Protein AF-A0A7R5KVV5-F1 (afdb_monomer)

Radius of gyration: 21.39 Å; Cα contacts (8 Å, |Δi|>4): 150; chains: 1; bounding box: 78×34×32 Å

Structure (mmCIF, N/CA/C/O backbone):
data_AF-A0A7R5KVV5-F1
#
_entry.id   AF-A0A7R5KVV5-F1
#
loop_
_atom_site.group_PDB
_atom_site.id
_atom_site.type_symbol
_atom_site.label_atom_id
_atom_site.label_alt_id
_atom_site.label_comp_id
_atom_site.label_asym_id
_atom_site.label_entity_id
_atom_site.label_seq_id
_atom_site.pdbx_PDB_ins_code
_atom_site.Cartn_x
_atom_site.Cartn_y
_atom_site.Cartn_z
_atom_site.occupancy
_atom_site.B_iso_or_equiv
_atom_site.auth_seq_id
_atom_site.auth_comp_id
_atom_site.auth_asym_id
_atom_site.auth_atom_id
_atom_site.pdbx_PDB_model_num
ATOM 1 N N . MET A 1 1 ? 65.316 -13.415 -17.170 1.00 40.75 1 MET A N 1
ATOM 2 C CA . MET A 1 1 ? 63.985 -13.427 -17.824 1.00 40.75 1 MET A CA 1
ATOM 3 C C . MET A 1 1 ? 63.147 -14.459 -17.090 1.00 40.75 1 MET A C 1
ATOM 5 O O . MET A 1 1 ? 63.643 -15.558 -16.949 1.00 40.75 1 MET A O 1
ATOM 9 N N . LEU A 1 2 ? 61.969 -14.219 -16.520 1.00 41.16 2 LEU A N 1
ATOM 10 C CA . LEU A 1 2 ? 61.026 -13.099 -16.507 1.00 41.16 2 LEU A CA 1
ATOM 11 C C . LEU A 1 2 ? 60.175 -13.273 -15.221 1.00 41.16 2 LEU A C 1
ATOM 13 O O . LEU A 1 2 ? 59.862 -14.403 -14.856 1.00 41.16 2 LEU A O 1
ATOM 17 N N . LYS A 1 3 ? 59.828 -12.186 -14.520 1.00 46.44 3 LYS A N 1
ATOM 18 C CA . LYS A 1 3 ? 58.860 -12.199 -13.405 1.00 46.44 3 LYS A CA 1
ATOM 19 C C . LYS A 1 3 ? 57.456 -12.459 -13.957 1.00 46.44 3 LYS A C 1
ATOM 21 O O . LYS A 1 3 ? 57.092 -11.750 -14.887 1.00 4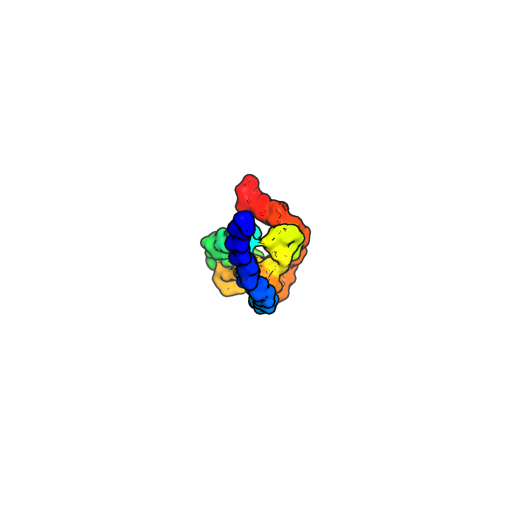6.44 3 LYS A O 1
ATOM 26 N N . VAL A 1 4 ? 56.648 -13.306 -13.314 1.00 41.09 4 VAL A N 1
ATOM 27 C CA . VAL A 1 4 ? 55.194 -13.077 -13.202 1.00 41.09 4 VAL A CA 1
ATOM 28 C C . VAL A 1 4 ? 54.718 -13.573 -11.837 1.00 41.09 4 VAL A C 1
ATOM 30 O O . VAL A 1 4 ? 54.628 -14.768 -11.578 1.00 41.09 4 VAL A O 1
ATOM 33 N N . THR A 1 5 ? 54.426 -12.614 -10.965 1.00 39.12 5 THR A N 1
ATOM 34 C CA . THR A 1 5 ? 53.568 -12.776 -9.792 1.00 39.12 5 THR A CA 1
ATOM 35 C C . THR A 1 5 ? 52.123 -12.693 -10.279 1.00 39.12 5 THR A C 1
ATOM 37 O O . THR A 1 5 ? 51.800 -11.784 -11.039 1.00 39.12 5 THR A O 1
ATOM 40 N N . GLY A 1 6 ? 51.251 -13.598 -9.839 1.00 33.84 6 GLY A N 1
ATOM 41 C CA . GLY A 1 6 ? 49.826 -13.544 -10.161 1.00 33.84 6 GLY A CA 1
ATOM 42 C C . GLY A 1 6 ? 48.999 -14.243 -9.094 1.00 33.84 6 GLY A C 1
ATOM 43 O O . GLY A 1 6 ? 48.804 -15.450 -9.153 1.00 33.84 6 GLY A O 1
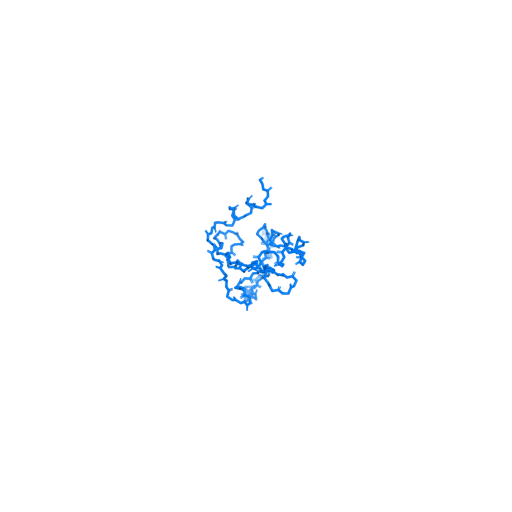ATOM 44 N N . ALA A 1 7 ? 48.541 -13.476 -8.106 1.00 46.72 7 ALA A N 1
ATOM 45 C CA . ALA A 1 7 ? 47.448 -13.866 -7.228 1.00 46.72 7 ALA A CA 1
ATOM 46 C C . ALA A 1 7 ? 46.116 -13.512 -7.909 1.00 46.72 7 ALA A C 1
ATOM 48 O O . ALA A 1 7 ? 45.938 -12.374 -8.335 1.00 46.72 7 ALA A O 1
ATOM 49 N N . ALA A 1 8 ? 45.186 -14.461 -7.969 1.00 41.16 8 ALA A N 1
ATOM 50 C CA . ALA A 1 8 ? 43.759 -14.228 -8.204 1.00 41.16 8 ALA A CA 1
ATOM 51 C C . ALA A 1 8 ? 43.009 -15.400 -7.548 1.00 41.16 8 ALA A C 1
ATOM 53 O O . ALA A 1 8 ? 43.034 -16.521 -8.040 1.00 41.16 8 ALA A O 1
ATOM 54 N N . GLN A 1 9 ? 42.717 -15.264 -6.254 1.00 35.78 9 GLN A N 1
ATOM 55 C CA . GLN A 1 9 ? 41.371 -15.008 -5.725 1.00 35.78 9 GLN A CA 1
ATOM 56 C C . GLN A 1 9 ? 40.384 -16.146 -6.002 1.00 35.78 9 GLN A C 1
ATOM 58 O O . GLN A 1 9 ? 39.699 -16.196 -7.018 1.00 35.78 9 GLN A O 1
ATOM 63 N N . ALA A 1 10 ? 40.296 -17.032 -5.011 1.00 44.72 10 ALA A N 1
ATOM 64 C CA . ALA A 1 10 ? 39.114 -17.831 -4.765 1.00 44.72 10 ALA A CA 1
ATOM 65 C C . ALA A 1 10 ? 37.969 -16.898 -4.345 1.00 44.72 10 ALA A C 1
ATOM 67 O O . ALA A 1 10 ? 38.067 -16.223 -3.321 1.00 44.72 10 ALA A O 1
ATOM 68 N N . LEU A 1 11 ? 36.879 -16.899 -5.104 1.00 37.31 11 LEU A N 1
ATOM 69 C CA . LEU A 1 11 ? 35.573 -16.457 -4.634 1.00 37.31 11 LEU A CA 1
ATOM 70 C C . LEU A 1 11 ? 34.641 -17.653 -4.776 1.00 37.31 11 LEU A C 1
ATOM 72 O O . LEU A 1 11 ? 34.305 -18.084 -5.874 1.00 37.31 11 LEU A O 1
ATOM 76 N N . LYS A 1 12 ? 34.330 -18.242 -3.622 1.00 39.00 12 LYS A N 1
ATOM 77 C CA . LYS A 1 12 ? 33.320 -19.280 -3.471 1.00 39.00 12 LYS A CA 1
ATOM 78 C C . LYS A 1 12 ? 31.974 -18.684 -3.868 1.00 39.00 12 LYS A C 1
ATOM 80 O O . LYS A 1 12 ? 31.559 -17.678 -3.301 1.00 39.00 12 LYS A O 1
ATOM 85 N N . GLU A 1 13 ? 31.310 -19.330 -4.814 1.00 42.94 13 GLU A N 1
ATOM 86 C CA . GLU A 1 13 ? 29.883 -19.173 -5.050 1.00 42.94 13 GLU A CA 1
ATOM 87 C C . GLU A 1 13 ? 29.141 -19.667 -3.803 1.00 42.94 13 GLU A C 1
ATOM 89 O O . GLU A 1 13 ? 28.972 -20.867 -3.588 1.00 42.94 13 GLU A O 1
ATOM 94 N N . GLU A 1 14 ? 28.730 -18.738 -2.945 1.00 36.88 14 GLU A N 1
ATOM 95 C CA . GLU A 1 14 ? 27.713 -19.007 -1.939 1.00 36.88 14 GLU A CA 1
ATOM 96 C C . GLU A 1 14 ? 26.366 -18.583 -2.526 1.00 36.88 14 GLU A C 1
ATOM 98 O O . GLU A 1 14 ? 25.989 -17.413 -2.537 1.00 36.88 14 GLU A O 1
ATOM 103 N N . LYS A 1 15 ? 25.639 -19.565 -3.065 1.00 42.69 15 LYS A N 1
ATOM 104 C CA . LYS A 1 15 ? 24.200 -19.468 -3.302 1.00 42.69 15 LYS A CA 1
ATOM 105 C C . LYS A 1 15 ? 23.518 -19.438 -1.929 1.00 42.69 15 LYS A C 1
ATOM 107 O O . LYS A 1 15 ? 23.032 -20.460 -1.451 1.00 42.69 15 LYS A O 1
ATOM 112 N N . THR A 1 16 ? 23.523 -18.279 -1.279 1.00 32.69 16 THR A N 1
ATOM 113 C CA . THR A 1 16 ? 22.725 -18.034 -0.078 1.00 32.69 16 THR A CA 1
ATOM 114 C C . THR A 1 16 ? 21.283 -17.814 -0.523 1.00 32.69 16 THR A C 1
ATOM 116 O O . THR A 1 16 ? 20.899 -16.750 -1.014 1.00 32.69 16 THR A O 1
ATOM 119 N N . GLU A 1 17 ? 20.487 -18.870 -0.395 1.00 42.44 17 GLU A N 1
ATOM 120 C CA . GLU A 1 17 ? 19.034 -18.831 -0.483 1.00 42.44 17 GLU A CA 1
ATOM 121 C C . GLU A 1 17 ? 18.522 -17.796 0.525 1.00 42.44 17 GLU A C 1
ATOM 123 O O . GLU A 1 17 ? 18.565 -17.977 1.741 1.00 42.44 17 GLU A O 1
ATOM 128 N N . SER A 1 18 ? 18.175 -16.631 -0.011 1.00 38.69 18 SER A N 1
ATOM 129 C CA . SER A 1 18 ? 17.841 -15.441 0.753 1.00 38.69 18 SER A CA 1
ATOM 130 C C . SER A 1 18 ? 16.399 -15.568 1.229 1.00 38.69 18 SER A C 1
ATOM 132 O O . SER A 1 18 ? 15.491 -15.708 0.410 1.00 38.69 18 SER A O 1
ATOM 134 N N . ALA A 1 19 ? 16.161 -15.469 2.540 1.00 44.41 19 ALA A N 1
ATOM 135 C CA . ALA A 1 19 ? 14.848 -15.055 3.034 1.00 44.41 19 ALA A CA 1
ATOM 136 C C . ALA A 1 19 ? 14.393 -13.819 2.231 1.00 44.41 19 ALA A C 1
ATOM 138 O O . ALA A 1 19 ? 15.262 -13.011 1.881 1.00 44.41 19 ALA A O 1
ATOM 139 N N . PRO A 1 20 ? 13.094 -13.649 1.908 1.00 52.66 20 PRO A N 1
ATOM 140 C CA . PRO A 1 20 ? 12.660 -12.503 1.120 1.00 52.66 20 PRO A CA 1
ATOM 141 C C . PRO A 1 20 ? 13.153 -11.234 1.813 1.00 52.66 20 PRO A C 1
ATOM 143 O O . PRO A 1 20 ? 12.772 -10.944 2.951 1.00 52.66 20 PRO A O 1
ATOM 146 N N . ALA A 1 21 ? 14.078 -10.530 1.156 1.00 61.53 21 ALA A N 1
ATOM 147 C CA . ALA A 1 21 ? 14.593 -9.273 1.659 1.00 61.53 21 ALA A CA 1
ATOM 148 C C . ALA A 1 21 ? 13.392 -8.353 1.892 1.00 61.53 21 ALA A C 1
ATOM 150 O O . ALA A 1 21 ? 12.470 -8.323 1.072 1.00 61.53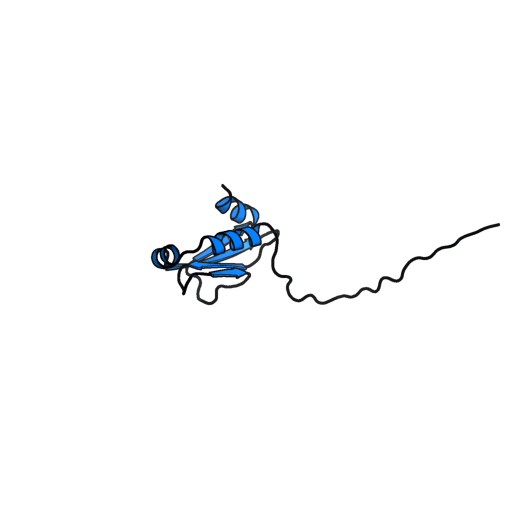 21 ALA A O 1
ATOM 151 N N . LYS A 1 22 ? 13.375 -7.630 3.021 1.00 71.12 22 LYS A N 1
ATOM 152 C CA . LYS A 1 22 ? 12.331 -6.626 3.249 1.00 71.12 22 LYS A CA 1
ATOM 153 C C . LYS A 1 22 ? 12.275 -5.716 2.016 1.00 71.12 22 LYS A C 1
ATOM 155 O O . LYS A 1 22 ? 13.332 -5.225 1.611 1.00 71.12 22 LYS A O 1
ATOM 160 N N . PRO A 1 23 ? 11.090 -5.500 1.427 1.00 83.81 23 PRO A N 1
ATOM 161 C CA . PRO A 1 23 ? 10.980 -4.648 0.257 1.00 83.81 23 PRO A CA 1
ATOM 162 C C . PRO A 1 23 ? 11.470 -3.239 0.596 1.00 83.81 23 PRO A C 1
ATOM 164 O O . PRO A 1 23 ? 11.232 -2.725 1.692 1.00 83.81 23 PRO A O 1
ATOM 167 N N . SER A 1 24 ? 12.200 -2.644 -0.339 1.00 89.12 24 SER A N 1
ATOM 168 C CA . SER A 1 24 ? 12.857 -1.345 -0.211 1.00 89.12 24 SER A CA 1
ATOM 169 C C . SER A 1 24 ? 12.622 -0.509 -1.474 1.00 89.12 24 SER A C 1
ATOM 171 O O . SER A 1 24 ? 12.050 -0.993 -2.450 1.00 89.12 24 SER A O 1
ATOM 173 N N . GLY A 1 25 ? 13.024 0.764 -1.450 1.00 95.00 25 GLY A N 1
ATOM 174 C CA . GLY A 1 25 ? 12.855 1.685 -2.578 1.00 95.00 25 GLY A CA 1
ATOM 175 C C . GLY A 1 25 ? 11.571 2.525 -2.513 1.00 95.00 25 GLY A C 1
ATOM 176 O O . GLY A 1 25 ? 10.889 2.530 -1.485 1.00 95.00 25 GLY A O 1
ATOM 177 N N . PRO A 1 26 ? 11.244 3.263 -3.591 1.00 96.19 26 PRO A N 1
ATOM 178 C CA . PRO A 1 26 ? 10.189 4.279 -3.579 1.00 96.19 26 PRO A CA 1
ATOM 179 C C . PRO A 1 26 ? 8.811 3.753 -3.175 1.00 96.19 26 PRO A C 1
ATOM 181 O O . PRO A 1 26 ? 8.137 4.393 -2.381 1.00 96.19 26 PRO A O 1
ATOM 184 N N . VAL A 1 27 ? 8.417 2.564 -3.646 1.00 96.88 27 VAL A N 1
ATOM 185 C CA . VAL A 1 27 ? 7.132 1.945 -3.274 1.00 96.88 27 VAL A CA 1
ATOM 186 C C . VAL A 1 27 ? 7.062 1.694 -1.768 1.00 96.88 27 VAL A C 1
ATOM 188 O O . VAL A 1 27 ? 6.115 2.121 -1.108 1.00 96.88 27 VAL A O 1
ATOM 191 N N . ALA A 1 28 ? 8.086 1.043 -1.208 1.00 96.56 28 ALA A N 1
ATOM 192 C CA . ALA A 1 28 ? 8.155 0.754 0.221 1.00 96.56 28 ALA A CA 1
ATOM 193 C C . AL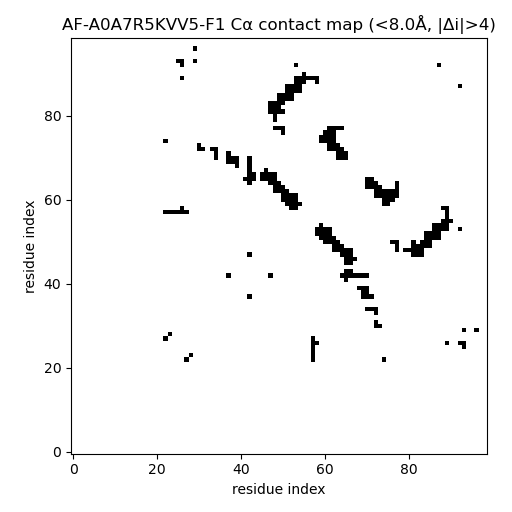A A 1 28 ? 8.143 2.041 1.062 1.00 96.56 28 ALA A C 1
ATOM 195 O O . ALA A 1 28 ? 7.491 2.101 2.105 1.00 96.56 28 ALA A O 1
ATOM 196 N N . GLU A 1 29 ? 8.826 3.083 0.585 1.00 96.44 29 GLU A N 1
ATOM 197 C CA . GLU A 1 29 ? 8.834 4.401 1.213 1.00 96.44 29 GLU A CA 1
ATOM 198 C C . GLU A 1 29 ? 7.452 5.067 1.172 1.00 96.44 29 GLU A C 1
ATOM 200 O O . GLU A 1 29 ? 6.999 5.581 2.192 1.00 96.44 29 GLU A O 1
ATOM 205 N N . THR A 1 30 ? 6.728 4.987 0.051 1.00 96.81 30 THR A N 1
ATOM 206 C CA . THR A 1 30 ? 5.347 5.479 -0.047 1.00 96.81 30 THR A CA 1
ATOM 207 C C . THR A 1 30 ? 4.439 4.796 0.978 1.00 96.81 30 THR A C 1
ATOM 209 O O . THR A 1 30 ? 3.735 5.486 1.714 1.00 96.81 30 THR A O 1
ATOM 212 N N . PHE A 1 31 ? 4.493 3.466 1.120 1.00 96.75 31 PHE A N 1
ATOM 213 C CA . PHE A 1 31 ? 3.716 2.764 2.154 1.00 96.75 31 PHE A CA 1
ATOM 214 C C . PHE A 1 31 ? 4.124 3.169 3.577 1.00 96.75 31 PHE A C 1
ATOM 216 O O . PHE A 1 31 ? 3.260 3.340 4.437 1.00 96.75 31 PHE A O 1
ATOM 223 N N . ARG A 1 32 ? 5.419 3.402 3.829 1.00 96.31 32 ARG A N 1
ATOM 224 C CA . ARG A 1 32 ? 5.909 3.909 5.121 1.00 96.31 32 ARG A CA 1
ATOM 225 C C . ARG A 1 32 ? 5.347 5.295 5.441 1.00 96.31 32 ARG A C 1
ATOM 227 O O . ARG A 1 32 ? 4.940 5.532 6.578 1.00 96.31 32 ARG A O 1
ATOM 234 N N . VAL A 1 33 ? 5.307 6.194 4.458 1.00 96.19 33 VAL A N 1
ATOM 235 C CA . VAL A 1 33 ? 4.711 7.530 4.601 1.00 96.19 33 VAL A CA 1
ATOM 236 C C . VAL A 1 33 ? 3.212 7.425 4.877 1.00 96.19 33 VAL A 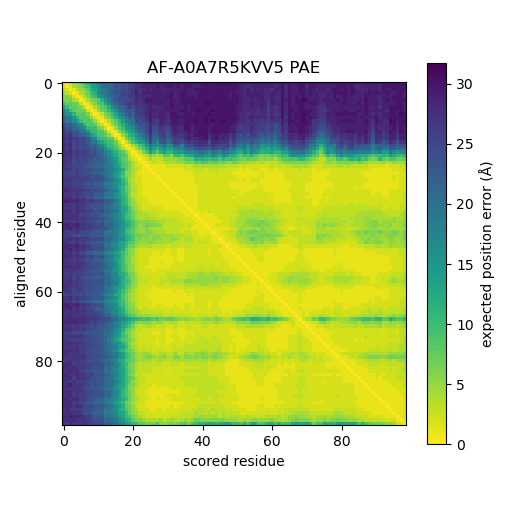C 1
ATOM 238 O O . VAL A 1 33 ? 2.730 8.055 5.816 1.00 96.19 33 VAL A O 1
ATOM 241 N N . ILE A 1 34 ? 2.487 6.579 4.136 1.00 95.31 34 ILE A N 1
ATOM 242 C CA . ILE A 1 34 ? 1.053 6.339 4.359 1.00 95.31 34 ILE A CA 1
ATOM 243 C C . ILE A 1 34 ? 0.809 5.827 5.783 1.00 95.31 34 ILE A C 1
ATOM 245 O O . ILE A 1 34 ? -0.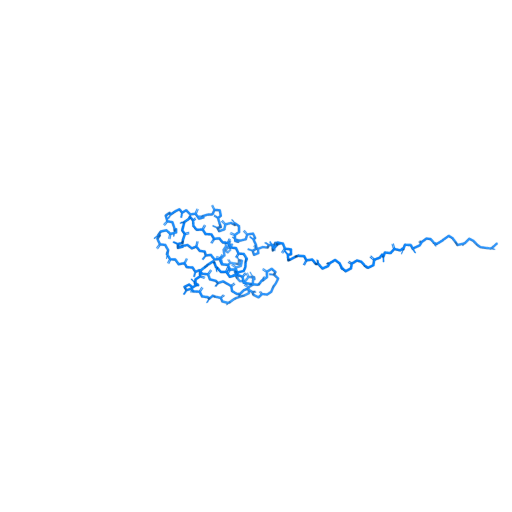036 6.378 6.483 1.00 95.31 34 ILE A O 1
ATOM 249 N N . GLN A 1 35 ? 1.578 4.836 6.248 1.00 95.25 35 GLN A N 1
ATOM 250 C CA . GLN A 1 35 ? 1.486 4.322 7.619 1.00 95.25 35 GLN A CA 1
ATOM 251 C C . GLN A 1 35 ? 1.680 5.426 8.665 1.00 95.25 35 GLN A C 1
ATOM 253 O O . GLN A 1 35 ? 0.967 5.453 9.664 1.00 95.25 35 GLN A O 1
ATOM 258 N N . GLY A 1 36 ? 2.645 6.325 8.449 1.00 94.69 36 GLY A N 1
ATOM 259 C CA . GLY A 1 36 ? 2.919 7.444 9.352 1.00 94.69 36 GLY A CA 1
ATOM 260 C C . GLY A 1 36 ? 1.827 8.518 9.367 1.00 94.69 36 GLY A C 1
ATOM 261 O O . GLY A 1 36 ? 1.729 9.259 10.340 1.00 94.69 36 GLY A O 1
ATOM 262 N N . ALA A 1 37 ? 1.006 8.592 8.319 1.00 92.88 37 ALA A N 1
ATOM 263 C CA . ALA A 1 37 ? -0.109 9.529 8.199 1.00 92.88 37 ALA A CA 1
ATOM 264 C C . ALA A 1 37 ? -1.461 8.947 8.665 1.00 92.88 37 ALA A C 1
ATOM 266 O O . ALA A 1 37 ? -2.463 9.664 8.700 1.00 92.88 37 ALA A O 1
ATOM 267 N N . MET A 1 38 ? -1.524 7.656 9.011 1.00 93.94 38 MET A N 1
ATOM 268 C CA . MET A 1 38 ? -2.746 7.036 9.530 1.00 93.94 38 MET A CA 1
ATOM 269 C C . MET A 1 38 ? -3.120 7.610 10.902 1.00 93.94 38 MET A C 1
ATOM 271 O O . MET A 1 38 ? -2.278 7.770 11.783 1.00 93.94 38 MET A O 1
ATOM 275 N N . THR A 1 39 ? -4.408 7.891 11.092 1.00 93.00 39 THR A N 1
ATOM 276 C CA . THR A 1 39 ? -4.990 8.349 12.357 1.00 93.00 39 THR A CA 1
ATOM 277 C C . THR A 1 39 ? -6.236 7.525 12.649 1.00 93.00 39 THR A C 1
ATOM 279 O O . THR A 1 39 ? -6.889 7.023 11.737 1.00 93.00 39 THR A O 1
ATOM 282 N N . GLU A 1 40 ? -6.633 7.392 13.915 1.00 91.00 40 GLU A N 1
ATOM 283 C CA . GLU A 1 40 ? -7.873 6.663 14.224 1.00 91.00 40 GLU A CA 1
ATOM 284 C C . GLU A 1 40 ? -9.100 7.254 13.513 1.00 91.00 40 GLU A C 1
ATOM 286 O O . GLU A 1 40 ? -10.022 6.522 13.161 1.00 91.00 40 GLU A O 1
ATOM 291 N N . GLU A 1 41 ? -9.111 8.568 13.283 1.00 92.00 41 GLU A N 1
ATOM 292 C CA . GLU A 1 41 ? -10.189 9.248 12.570 1.00 92.00 41 GLU A CA 1
ATOM 293 C C . GLU A 1 41 ? -10.296 8.778 11.115 1.00 92.00 41 GLU A C 1
ATOM 295 O O . GLU A 1 41 ? -11.387 8.402 10.683 1.00 92.00 41 GLU A O 1
ATOM 300 N N . ASN A 1 42 ? -9.184 8.740 10.369 1.00 89.94 42 ASN A N 1
ATOM 301 C CA . ASN A 1 42 ? -9.222 8.343 8.959 1.00 89.94 42 ASN A CA 1
ATOM 302 C C . ASN A 1 42 ? -9.521 6.846 8.765 1.00 89.94 42 ASN A C 1
ATOM 304 O O . ASN A 1 42 ? -10.208 6.475 7.810 1.00 89.94 42 ASN A O 1
ATOM 308 N N . VAL A 1 43 ? -9.116 5.997 9.711 1.00 91.00 43 VAL A N 1
ATOM 309 C CA . VAL A 1 43 ? -9.495 4.576 9.748 1.00 91.00 43 VAL A CA 1
ATOM 310 C C . VAL A 1 43 ? -10.998 4.420 10.005 1.00 91.00 43 VAL A C 1
ATOM 312 O O . VAL A 1 43 ? -11.688 3.647 9.336 1.00 91.00 43 VAL A O 1
ATOM 315 N N . ARG A 1 44 ? -11.557 5.178 10.953 1.00 89.50 44 ARG A N 1
ATOM 316 C CA . ARG A 1 44 ? -12.991 5.105 11.278 1.00 89.50 44 ARG A CA 1
ATOM 317 C C . ARG A 1 44 ? -13.887 5.673 10.181 1.00 89.50 44 ARG A C 1
ATOM 319 O O . ARG A 1 44 ? -15.015 5.210 10.057 1.00 89.50 44 ARG A O 1
ATOM 326 N N . SER A 1 45 ? -13.420 6.649 9.404 1.00 92.31 45 SER A N 1
ATOM 327 C CA . SER A 1 45 ? -14.213 7.256 8.329 1.00 92.31 45 SER A CA 1
ATOM 328 C C . SER A 1 45 ? -14.116 6.515 6.992 1.00 92.31 45 SER A C 1
ATOM 330 O O . SER A 1 45 ? -15.099 6.492 6.256 1.00 92.31 45 SER A O 1
ATOM 332 N N . THR A 1 46 ? -12.976 5.883 6.680 1.00 93.44 46 THR A N 1
ATOM 333 C CA . THR A 1 46 ? -12.768 5.190 5.391 1.00 93.44 46 THR A CA 1
ATOM 334 C C . THR A 1 46 ? -13.336 3.771 5.389 1.00 93.44 46 THR A C 1
ATOM 336 O O . THR A 1 46 ? -13.977 3.372 4.421 1.00 93.44 46 THR A O 1
ATOM 339 N N . GLN A 1 47 ? -13.111 3.001 6.463 1.00 91.88 47 GLN A N 1
ATOM 340 C CA . GLN A 1 47 ? -13.656 1.646 6.662 1.00 91.88 47 GLN A CA 1
ATOM 341 C C . GLN A 1 47 ? -13.394 0.658 5.504 1.00 91.88 47 GLN A C 1
ATOM 343 O O . GLN A 1 47 ? -14.223 -0.210 5.220 1.00 91.88 47 GLN A O 1
ATOM 348 N N . GLY A 1 48 ? -12.223 0.756 4.865 1.00 96.06 48 GLY A N 1
ATOM 349 C CA . GLY A 1 48 ? -11.861 -0.048 3.694 1.00 96.06 48 GLY A CA 1
ATOM 350 C C . GLY A 1 48 ? -10.479 -0.698 3.780 1.00 96.06 48 GLY A C 1
ATOM 351 O O . GLY A 1 48 ? -9.535 -0.120 4.321 1.00 96.06 48 GLY A O 1
ATOM 352 N N . VAL A 1 49 ? -10.362 -1.896 3.209 1.00 97.56 49 VAL A N 1
ATOM 353 C CA . VAL A 1 49 ? -9.102 -2.611 2.976 1.00 97.56 49 VAL A CA 1
ATOM 354 C C . VAL A 1 49 ? -8.795 -2.614 1.478 1.00 97.56 49 VAL A C 1
ATOM 356 O O . VAL A 1 49 ? -9.534 -3.194 0.683 1.00 97.56 49 VAL A O 1
ATOM 359 N N . PHE A 1 50 ? -7.680 -2.001 1.094 1.00 97.56 50 PHE A N 1
ATOM 360 C CA . PHE A 1 50 ? -7.231 -1.867 -0.289 1.00 97.56 50 PHE A CA 1
ATOM 361 C C . PHE A 1 50 ? -6.002 -2.740 -0.524 1.00 97.56 50 PHE A C 1
ATOM 363 O O . PHE A 1 50 ? -5.005 -2.618 0.186 1.00 97.56 50 PHE A O 1
ATOM 370 N N . GLN A 1 51 ? -6.054 -3.596 -1.537 1.00 98.62 51 GLN A N 1
ATOM 371 C CA . GLN A 1 51 ? -4.914 -4.362 -2.026 1.00 98.62 51 GLN A CA 1
ATOM 372 C C . GLN A 1 51 ? -4.417 -3.760 -3.341 1.00 98.62 51 GLN A C 1
ATOM 374 O O . GLN A 1 51 ? -5.208 -3.398 -4.211 1.00 98.62 51 GLN A O 1
ATOM 379 N N . PHE A 1 52 ? -3.101 -3.688 -3.491 1.00 98.38 52 PHE A N 1
ATOM 380 C CA . PHE A 1 52 ? -2.414 -3.207 -4.680 1.00 98.38 52 PHE A CA 1
ATOM 381 C C . PHE A 1 52 ? -1.575 -4.341 -5.261 1.00 98.38 52 PHE A C 1
ATOM 383 O O . PHE A 1 52 ? -0.703 -4.874 -4.584 1.00 98.38 52 PHE A O 1
ATOM 390 N N . GLU A 1 53 ? -1.818 -4.689 -6.518 1.00 98.31 53 GLU A N 1
ATOM 391 C CA . GLU A 1 53 ? -0.957 -5.554 -7.320 1.00 98.31 53 GLU A CA 1
ATOM 392 C C . GLU A 1 53 ? -0.076 -4.670 -8.202 1.00 98.31 53 GLU A C 1
ATOM 394 O O . GLU A 1 53 ? -0.517 -4.159 -9.237 1.00 98.31 53 GLU A O 1
ATOM 399 N N . LEU A 1 54 ? 1.159 -4.440 -7.757 1.00 98.12 54 LEU A N 1
ATOM 400 C CA . LEU A 1 54 ? 2.087 -3.522 -8.407 1.00 98.12 54 LEU A CA 1
ATOM 401 C C . LEU A 1 54 ? 3.039 -4.270 -9.339 1.00 98.12 54 LEU A C 1
ATOM 403 O O . LEU A 1 54 ? 3.697 -5.231 -8.942 1.00 98.12 54 LEU A O 1
ATOM 407 N N . SER A 1 55 ? 3.155 -3.815 -10.583 1.00 97.75 55 SER A N 1
ATOM 408 C CA . SER A 1 55 ? 4.136 -4.341 -11.541 1.00 97.75 55 SER A CA 1
ATOM 409 C C . SER A 1 55 ? 5.368 -3.440 -11.651 1.00 97.75 55 SER A C 1
ATOM 411 O O . SER A 1 55 ? 5.237 -2.217 -11.604 1.00 97.75 55 SER A O 1
ATOM 413 N N . GLY A 1 56 ? 6.532 -4.021 -11.941 1.00 95.25 56 GLY A N 1
ATOM 414 C CA . GLY A 1 56 ? 7.785 -3.287 -12.149 1.00 95.25 56 GLY A CA 1
ATOM 415 C C . GLY A 1 56 ? 8.699 -3.318 -10.925 1.00 95.25 56 GLY A C 1
ATOM 416 O O . GLY A 1 56 ? 8.548 -4.171 -10.051 1.00 95.25 56 GLY A O 1
ATOM 417 N N . ASP A 1 57 ? 9.672 -2.406 -10.885 1.00 91.94 57 ASP A N 1
ATOM 418 C CA . ASP A 1 57 ? 10.642 -2.338 -9.789 1.00 91.94 57 ASP A CA 1
ATOM 419 C C . ASP A 1 57 ? 9.956 -2.026 -8.449 1.00 91.94 57 ASP A C 1
ATOM 421 O O . ASP A 1 57 ? 9.012 -1.233 -8.387 1.00 91.94 57 ASP A O 1
ATOM 425 N N . GLY A 1 58 ? 10.373 -2.714 -7.386 1.00 87.62 58 GLY A N 1
ATOM 426 C CA . GLY A 1 58 ? 9.708 -2.660 -6.078 1.00 87.62 58 GLY A CA 1
ATOM 427 C C . GLY A 1 58 ? 8.233 -3.104 -6.077 1.00 87.62 58 GLY A C 1
ATOM 428 O O . GLY A 1 58 ? 7.507 -2.778 -5.137 1.00 87.62 58 GLY A O 1
ATOM 429 N N . GLY A 1 59 ? 7.775 -3.796 -7.128 1.00 94.12 59 GLY A N 1
ATOM 430 C CA . GLY A 1 59 ? 6.403 -4.285 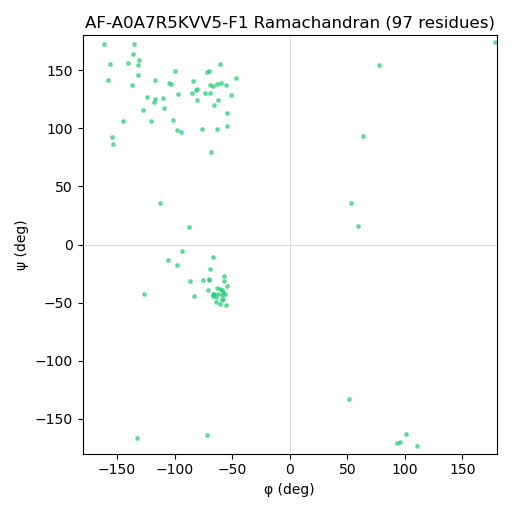-7.264 1.00 94.12 59 GLY A CA 1
ATOM 431 C C . GLY A 1 59 ? 6.057 -5.454 -6.331 1.00 94.12 59 GLY A C 1
ATOM 432 O O . GLY A 1 59 ? 6.750 -5.746 -5.357 1.00 94.12 59 GLY A O 1
ATOM 433 N N . GLY A 1 60 ? 4.962 -6.139 -6.642 1.00 96.50 60 GLY A N 1
ATOM 434 C CA . GLY A 1 60 ? 4.364 -7.206 -5.845 1.00 96.50 60 GLY A CA 1
ATOM 435 C C . GLY A 1 60 ? 3.030 -6.792 -5.230 1.00 96.50 60 GLY A C 1
ATOM 436 O O . GLY A 1 60 ? 2.492 -5.724 -5.526 1.00 96.50 60 GLY A O 1
ATOM 437 N N . THR A 1 61 ? 2.491 -7.658 -4.378 1.00 97.94 61 THR A N 1
ATOM 438 C CA . THR A 1 61 ? 1.248 -7.382 -3.656 1.00 97.94 61 THR A CA 1
ATOM 439 C C . THR A 1 61 ? 1.538 -6.519 -2.434 1.00 97.94 61 THR A C 1
ATOM 441 O O . THR A 1 61 ? 2.441 -6.828 -1.658 1.00 97.94 61 THR A O 1
ATOM 444 N N . TRP A 1 62 ? 0.751 -5.470 -2.235 1.00 97.94 62 TRP A N 1
ATOM 445 C CA . TRP A 1 62 ? 0.797 -4.595 -1.068 1.00 97.94 62 TRP A CA 1
ATOM 446 C C . TRP A 1 62 ? -0.613 -4.298 -0.566 1.00 97.94 62 TRP A C 1
ATOM 448 O O . TRP A 1 62 ? -1.588 -4.486 -1.294 1.00 97.94 62 TRP A O 1
ATOM 458 N N . TYR A 1 63 ? -0.742 -3.796 0.660 1.00 98.00 63 TYR A N 1
ATOM 459 C CA . TYR A 1 63 ? -2.042 -3.417 1.204 1.00 98.00 63 TYR A CA 1
ATOM 460 C C . TYR A 1 63 ? -2.024 -2.125 2.022 1.00 98.00 63 TYR A C 1
ATOM 462 O O . TYR A 1 63 ? -1.008 -1.735 2.601 1.00 98.00 63 TYR A O 1
ATOM 470 N N . ILE A 1 64 ? -3.203 -1.507 2.095 1.00 97.31 64 ILE A N 1
ATOM 471 C CA . ILE A 1 64 ? -3.576 -0.435 3.016 1.00 97.31 64 ILE A CA 1
ATOM 472 C C . ILE A 1 64 ? -4.878 -0.863 3.703 1.00 97.31 64 ILE A C 1
ATOM 474 O O . ILE A 1 64 ? -5.914 -1.010 3.061 1.00 97.31 64 ILE A O 1
ATOM 478 N N . ASP A 1 65 ? -4.829 -1.062 5.012 1.00 96.56 65 ASP A N 1
ATOM 479 C CA . ASP A 1 65 ? -5.972 -1.324 5.878 1.00 96.56 65 ASP A CA 1
ATOM 480 C C . ASP A 1 65 ? -6.337 -0.035 6.618 1.00 96.56 65 ASP A C 1
ATOM 482 O O . ASP A 1 65 ? -5.628 0.396 7.527 1.00 96.56 65 ASP A O 1
ATOM 486 N N . LEU A 1 66 ? -7.451 0.572 6.213 1.00 95.88 66 LEU A N 1
ATOM 487 C CA . LEU A 1 66 ? -8.091 1.709 6.874 1.00 95.88 66 LEU A CA 1
ATOM 488 C C . LEU A 1 66 ? -9.443 1.283 7.456 1.00 95.88 66 LEU A C 1
ATOM 490 O O . LEU A 1 66 ? -10.410 2.038 7.413 1.00 95.88 66 LEU A O 1
ATOM 494 N N . LYS A 1 67 ? -9.541 0.051 7.959 1.00 94.19 67 LYS A N 1
ATOM 495 C CA . LYS A 1 67 ? -10.770 -0.522 8.519 1.00 94.19 67 LYS A CA 1
ATOM 496 C C . LYS A 1 67 ? -10.558 -1.073 9.917 1.00 94.19 67 LYS A C 1
ATOM 498 O O . LYS A 1 67 ? -11.395 -0.868 10.794 1.00 94.19 67 LYS A O 1
ATOM 503 N N . ASN A 1 68 ? -9.447 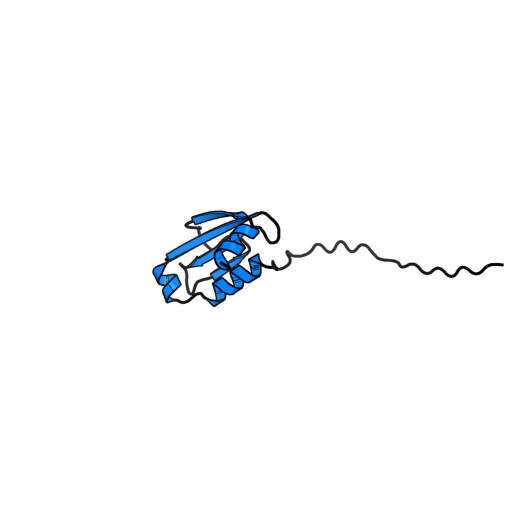-1.771 10.131 1.00 89.94 68 ASN A N 1
ATOM 504 C CA . ASN A 1 68 ? -9.202 -2.524 11.350 1.00 89.94 68 ASN A CA 1
ATOM 505 C C . ASN A 1 68 ? -8.222 -1.805 12.282 1.00 89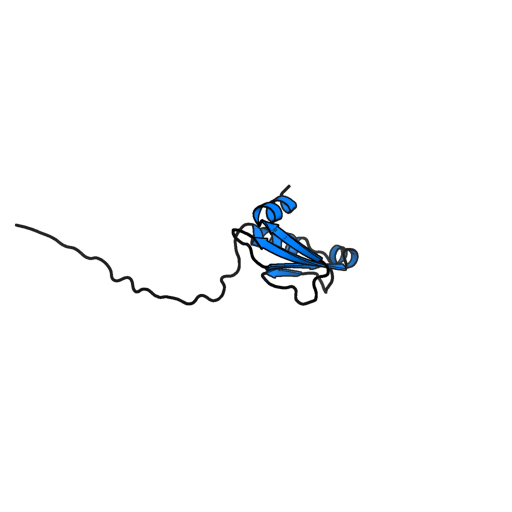.94 68 ASN A C 1
ATOM 507 O O . ASN A 1 68 ? -7.159 -1.338 11.872 1.00 89.94 68 ASN A O 1
ATOM 511 N N . LYS A 1 69 ? -8.533 -1.828 13.585 1.00 87.00 69 LYS A N 1
ATOM 512 C CA . LYS A 1 69 ? -7.668 -1.311 14.663 1.00 87.00 69 LYS A CA 1
ATOM 513 C C . LYS A 1 69 ? -7.205 0.130 14.365 1.00 87.00 69 LYS A C 1
ATOM 515 O O . LYS A 1 69 ? -8.034 0.962 14.025 1.00 87.00 69 LYS A O 1
ATOM 520 N N . GLY A 1 70 ? -5.913 0.430 14.521 1.00 87.81 70 GLY A N 1
ATOM 521 C CA . GLY A 1 70 ? -5.313 1.737 14.217 1.00 87.81 70 GLY A CA 1
ATOM 522 C C . GLY A 1 70 ? -4.859 1.902 12.763 1.00 87.81 70 GLY A C 1
ATOM 523 O O . GLY A 1 70 ? -4.085 2.810 12.480 1.00 87.81 70 GLY A O 1
ATOM 524 N N . GLY A 1 71 ? -5.301 1.020 11.862 1.00 93.50 71 GLY A N 1
ATOM 525 C CA . GLY A 1 71 ? -4.843 0.972 10.479 1.00 93.50 71 GLY A CA 1
ATOM 526 C C . GLY A 1 71 ? -3.473 0.309 10.324 1.00 93.50 71 GLY A C 1
ATOM 527 O O . GLY A 1 71 ? -2.666 0.239 11.257 1.00 93.50 71 GLY A O 1
ATOM 528 N N . SER A 1 72 ? -3.215 -0.241 9.141 1.00 96.06 72 SER A N 1
ATOM 529 C CA . SER A 1 72 ? -1.919 -0.846 8.823 1.00 96.06 72 SER A CA 1
ATOM 530 C C . SER A 1 72 ? -1.642 -0.876 7.327 1.00 96.06 72 SER A C 1
ATOM 532 O O . SER A 1 72 ? -2.554 -0.901 6.511 1.00 96.06 72 SER A O 1
ATOM 534 N N . THR A 1 73 ? -0.372 -0.910 6.957 1.00 96.81 73 THR A N 1
ATOM 535 C CA . THR A 1 73 ? 0.093 -1.133 5.591 1.00 96.81 73 THR A CA 1
ATOM 536 C C . THR A 1 73 ? 1.168 -2.204 5.588 1.00 96.81 73 THR A C 1
ATOM 538 O O . THR A 1 73 ? 1.826 -2.453 6.604 1.00 96.81 73 THR A O 1
ATOM 541 N N . GLY A 1 74 ? 1.386 -2.832 4.439 1.00 95.94 74 GLY A N 1
ATOM 542 C CA . GLY A 1 74 ? 2.494 -3.762 4.318 1.00 95.94 74 GLY A CA 1
ATOM 543 C C . GLY A 1 74 ? 2.601 -4.445 2.971 1.00 95.94 74 GLY A C 1
ATOM 544 O O . GLY A 1 74 ? 1.748 -4.306 2.097 1.00 95.94 74 GLY A O 1
ATOM 545 N N . PHE A 1 75 ? 3.686 -5.200 2.843 1.00 96.62 75 PHE A N 1
ATOM 546 C CA . PHE A 1 75 ? 3.933 -6.080 1.713 1.00 96.62 75 PHE A CA 1
ATOM 547 C C . PHE A 1 75 ? 3.245 -7.429 1.915 1.00 96.62 75 PHE A C 1
ATOM 549 O O . PHE A 1 75 ? 3.259 -7.989 3.013 1.00 96.62 75 PHE A O 1
ATOM 556 N N . GLY A 1 76 ? 2.691 -7.962 0.833 1.00 96.44 76 GLY A N 1
ATOM 557 C CA . GLY A 1 76 ? 1.864 -9.155 0.806 1.00 96.44 76 GLY A CA 1
ATOM 558 C C . GLY A 1 76 ? 0.370 -8.842 0.842 1.00 96.44 76 GLY A C 1
ATOM 559 O O . GLY A 1 76 ? -0.069 -7.702 0.689 1.00 96.44 76 GLY A O 1
ATOM 560 N N . LYS A 1 77 ? -0.422 -9.898 1.029 1.00 96.31 77 LYS A N 1
ATOM 561 C CA . LYS A 1 77 ? -1.879 -9.799 1.138 1.00 96.31 77 LYS A CA 1
ATOM 562 C C . LYS A 1 77 ? -2.285 -9.132 2.460 1.00 96.31 77 LYS A C 1
ATOM 564 O O . LYS A 1 77 ? -1.590 -9.324 3.461 1.00 96.31 77 LYS A O 1
ATOM 569 N N . PRO A 1 78 ? -3.417 -8.410 2.494 1.00 96.12 78 PRO A N 1
ATOM 570 C CA . PRO A 1 78 ? -3.957 -7.895 3.744 1.00 96.12 78 PRO A CA 1
ATOM 571 C C . PRO A 1 78 ? -4.287 -9.034 4.729 1.00 96.12 78 PRO A C 1
ATOM 573 O O . PRO A 1 78 ? -4.565 -10.160 4.308 1.00 96.12 78 PRO A O 1
ATOM 576 N N . PRO A 1 79 ? -4.311 -8.757 6.047 1.00 89.38 79 PRO A N 1
ATOM 577 C CA . PRO A 1 79 ? -4.659 -9.746 7.074 1.00 89.38 79 PRO A CA 1
ATOM 578 C C . PRO A 1 79 ? -6.129 -10.207 7.021 1.00 89.38 79 PRO A C 1
ATOM 580 O O . PRO A 1 79 ? -6.496 -11.163 7.702 1.00 89.38 79 PRO A O 1
ATOM 583 N N . GLY A 1 80 ? -6.969 -9.534 6.228 1.00 90.06 80 GLY A N 1
ATOM 584 C CA . GLY A 1 80 ? -8.371 -9.869 5.986 1.00 90.06 80 GLY A CA 1
ATOM 585 C C . GLY A 1 80 ? -8.727 -9.839 4.498 1.00 90.06 80 GLY A C 1
ATOM 586 O O . GLY A 1 80 ? -7.855 -9.802 3.634 1.00 90.06 80 GLY A O 1
ATOM 587 N N . THR A 1 81 ? -10.024 -9.853 4.188 1.00 94.81 81 THR A N 1
ATOM 588 C CA . THR A 1 81 ? -10.493 -9.728 2.797 1.00 94.81 81 THR A CA 1
ATOM 589 C C . THR A 1 81 ? -10.315 -8.288 2.326 1.00 94.81 81 THR A C 1
ATOM 591 O O . THR A 1 81 ? -10.724 -7.365 3.027 1.00 94.81 81 THR A O 1
ATOM 594 N N . ALA A 1 82 ? -9.709 -8.102 1.154 1.00 97.50 82 ALA A N 1
ATOM 595 C CA . ALA A 1 82 ? -9.656 -6.797 0.511 1.00 97.50 82 ALA A CA 1
ATOM 596 C C . ALA A 1 82 ? -11.060 -6.395 0.036 1.00 97.50 82 ALA A C 1
ATOM 598 O O . ALA A 1 82 ? -11.731 -7.175 -0.639 1.00 97.50 82 ALA A O 1
ATOM 599 N N . ASP A 1 83 ? -11.484 -5.177 0.365 1.00 98.06 83 ASP A N 1
ATOM 600 C CA . ASP A 1 83 ? -12.708 -4.578 -0.170 1.00 98.06 83 ASP A CA 1
ATOM 601 C C . ASP A 1 83 ? -12.483 -4.113 -1.624 1.00 98.06 83 ASP A C 1
ATOM 603 O O . ASP A 1 83 ? -13.399 -4.142 -2.445 1.00 98.06 83 ASP A O 1
ATOM 607 N N . VAL A 1 84 ? -11.247 -3.718 -1.958 1.00 97.56 84 VAL A N 1
ATOM 608 C CA . VAL A 1 84 ? -10.838 -3.271 -3.297 1.00 97.56 84 VAL A CA 1
ATOM 609 C C . VAL A 1 84 ? -9.479 -3.868 -3.661 1.00 97.56 84 VAL A C 1
ATOM 611 O O . VAL A 1 84 ? -8.553 -3.850 -2.851 1.00 97.56 84 VAL A O 1
ATOM 614 N N . VAL A 1 85 ? -9.338 -4.339 -4.902 1.00 98.06 85 VAL A N 1
ATOM 615 C CA . VAL A 1 85 ? -8.055 -4.750 -5.494 1.00 98.06 85 VAL A CA 1
ATOM 616 C C . VAL A 1 85 ? -7.757 -3.844 -6.686 1.00 98.06 85 VAL A C 1
ATOM 618 O O . VAL A 1 85 ? -8.576 -3.730 -7.596 1.00 98.06 85 VAL A O 1
ATOM 621 N N . MET A 1 86 ? -6.594 -3.200 -6.686 1.00 97.75 86 MET A N 1
ATOM 622 C CA . MET A 1 86 ? -6.120 -2.323 -7.759 1.00 97.75 86 MET A CA 1
ATOM 623 C C . MET A 1 86 ? -4.856 -2.900 -8.385 1.00 97.75 86 MET A C 1
ATOM 625 O O . MET A 1 86 ? -3.990 -3.401 -7.675 1.00 97.75 86 MET A O 1
ATOM 629 N N . SER A 1 87 ? -4.719 -2.793 -9.704 1.00 98.19 87 SER A N 1
ATOM 630 C CA . SER A 1 87 ? -3.517 -3.224 -10.425 1.00 98.19 87 SER A CA 1
ATOM 631 C C . SER A 1 87 ? -2.956 -2.067 -11.240 1.00 98.19 87 SER A C 1
ATOM 633 O O . SER A 1 87 ? -3.690 -1.444 -12.006 1.00 98.19 87 SER A O 1
ATOM 635 N N . MET A 1 88 ? -1.671 -1.762 -11.064 1.00 98.19 88 MET A N 1
ATOM 636 C CA . MET A 1 88 ? -0.989 -0.659 -11.754 1.00 98.19 88 MET A CA 1
ATOM 637 C C . MET A 1 88 ? 0.533 -0.824 -11.716 1.00 98.19 88 MET A C 1
ATOM 639 O O . MET A 1 88 ? 1.062 -1.711 -11.045 1.00 98.19 88 MET A O 1
ATOM 643 N N . SER A 1 89 ? 1.257 0.035 -12.433 1.00 98.12 89 SER A N 1
ATOM 644 C CA . SER A 1 89 ? 2.713 0.067 -12.323 1.00 98.12 89 SER A CA 1
ATOM 645 C C . SER A 1 89 ? 3.155 0.673 -10.987 1.00 98.12 89 SER A C 1
ATOM 647 O O . SER A 1 89 ? 2.512 1.586 -10.466 1.00 98.12 89 SER A O 1
ATOM 649 N N . SER A 1 90 ? 4.290 0.215 -10.451 1.00 97.88 90 SER A N 1
ATOM 650 C CA . SER A 1 90 ? 4.938 0.837 -9.289 1.00 97.88 90 SER A CA 1
ATOM 651 C C . SER A 1 90 ? 5.192 2.331 -9.508 1.00 97.88 90 SER A C 1
ATOM 653 O O . SER A 1 90 ? 5.072 3.127 -8.582 1.00 97.88 90 SER A O 1
ATOM 655 N N . ALA A 1 91 ? 5.517 2.726 -10.743 1.00 96.69 91 ALA A N 1
ATOM 656 C CA . ALA A 1 91 ? 5.771 4.118 -11.094 1.00 96.69 91 ALA A CA 1
ATOM 657 C C . ALA A 1 91 ? 4.505 4.983 -10.992 1.00 96.69 91 ALA A C 1
ATOM 659 O O . ALA A 1 91 ? 4.571 6.094 -10.469 1.00 96.69 91 ALA A O 1
ATOM 660 N N . ASP A 1 92 ? 3.362 4.486 -11.467 1.00 97.81 92 ASP A N 1
ATOM 661 C CA . ASP A 1 92 ? 2.093 5.215 -11.380 1.00 97.81 92 ASP A CA 1
ATOM 662 C C . ASP A 1 92 ? 1.584 5.269 -9.942 1.00 97.81 92 ASP A C 1
ATOM 664 O O . ASP A 1 92 ? 1.145 6.329 -9.502 1.00 97.81 92 ASP A O 1
ATOM 668 N N . PHE A 1 93 ? 1.739 4.178 -9.183 1.00 97.25 93 PHE A N 1
ATOM 669 C CA . PHE A 1 93 ? 1.441 4.167 -7.753 1.00 97.25 93 PHE A CA 1
ATOM 670 C C . PHE A 1 93 ? 2.210 5.269 -7.019 1.00 97.25 93 PHE A C 1
ATOM 672 O O . PHE A 1 93 ? 1.596 6.090 -6.349 1.00 97.25 93 PHE A O 1
ATOM 679 N N . VAL A 1 94 ? 3.534 5.354 -7.190 1.00 96.56 94 VAL A N 1
ATOM 680 C CA . VAL A 1 94 ? 4.343 6.394 -6.529 1.00 96.56 94 VAL A CA 1
ATOM 681 C C . VAL A 1 94 ? 3.873 7.799 -6.926 1.00 96.56 94 VAL A C 1
ATOM 683 O O . VAL A 1 94 ? 3.689 8.640 -6.048 1.00 96.56 94 VAL A O 1
ATOM 686 N N . LYS A 1 95 ? 3.592 8.044 -8.215 1.00 96.12 95 LYS A N 1
ATOM 687 C CA . LYS A 1 95 ? 3.105 9.351 -8.696 1.00 96.12 95 LYS A CA 1
ATOM 688 C C . LYS A 1 95 ? 1.795 9.785 -8.038 1.00 96.12 95 LYS A C 1
ATOM 690 O O . LYS A 1 95 ? 1.665 10.957 -7.704 1.00 96.12 95 LYS A O 1
ATOM 695 N N . MET A 1 96 ? 0.852 8.864 -7.805 1.00 93.56 96 MET A N 1
ATOM 696 C CA . MET A 1 96 ? -0.426 9.184 -7.146 1.00 93.56 96 MET A CA 1
ATOM 697 C C . MET A 1 96 ? -0.246 9.814 -5.757 1.00 93.56 96 MET A C 1
ATOM 699 O O . MET A 1 96 ? -1.112 10.570 -5.325 1.00 93.56 96 MET A O 1
ATOM 703 N N . PHE A 1 97 ? 0.861 9.517 -5.069 1.00 88.88 97 PHE A N 1
ATOM 704 C CA . PHE A 1 97 ? 1.132 10.000 -3.712 1.00 88.88 97 PHE A CA 1
ATOM 705 C C . PHE A 1 97 ? 2.182 11.114 -3.641 1.00 88.88 97 PHE A C 1
ATOM 707 O O . PHE A 1 97 ? 2.297 11.753 -2.596 1.00 88.88 97 PHE A O 1
ATOM 714 N N . THR A 1 98 ? 2.943 11.368 -4.711 1.00 85.00 98 THR A N 1
ATOM 715 C CA . THR A 1 98 ? 3.949 12.445 -4.736 1.00 85.00 98 THR A CA 1
ATOM 716 C C . THR A 1 98 ? 3.475 13.734 -5.404 1.00 85.00 98 THR A C 1
ATOM 718 O O . THR A 1 98 ? 4.083 14.767 -5.137 1.00 85.00 98 THR A O 1
ATOM 721 N N . GLY A 1 99 ? 2.401 13.690 -6.208 1.00 74.50 99 GLY A N 1
ATOM 722 C CA . GLY A 1 99 ? 1.865 14.853 -6.932 1.00 74.50 99 GLY A CA 1
ATOM 723 C C . GLY A 1 99 ? 2.626 15.152 -8.214 1.00 74.50 99 GLY A C 1
ATOM 724 O O . GLY A 1 99 ? 3.710 15.764 -8.126 1.00 74.50 99 GLY A O 1
#

pLDDT: mean 83.13, std 21.97, range [32.69, 98.62]

InterPro domains:
  IPR003033 SCP2 sterol-binding domain [PF02036] (39-99)
  IPR036527 SCP2 sterol-binding domain superfamily [G3DSA:3.30.1050.10] (25-99)
  IPR036527 SCP2 sterol-binding domain superfamily [SSF55718] (24-99)
  IPR051935 Hydroxysteroid dehydrogenase-like protein 2 [PTHR42808] (12-99)

Foldseek 3Di:
DDDDDDDDDDDDPDPPPDDPDFQDDLLVVLQVVVQVPQALVQLVVVQFKEWEQEDDRSGGIKIWRSRDDSTHIGHDDDPDDGPYYYYDYSVVVSVVRPD

Solvent-accessible surface area (backbone atoms only — not comparable to full-atom values): 6091 Å² total; per-residue (Å²): 140,78,93,81,88,81,90,81,81,90,75,81,87,74,87,71,85,68,71,84,69,79,80,54,60,71,49,44,49,50,49,52,52,51,51,73,68,56,41,62,64,59,16,70,71,62,61,39,26,40,30,37,44,26,43,67,78,67,39,47,46,26,25,42,34,26,52,57,86,67,40,50,55,48,82,38,79,58,100,61,81,61,77,39,79,46,76,50,43,30,69,57,57,46,47,74,76,68,113

Mean predicted aligned error: 10.16 Å

Organism: NCBI:txid649802

Sequence (99 aa):
MLKVTGAAQALKEEKTESAPAKPSGPVAETFRVIQGAMTEENVRSTQGVFQFELSGDGGGTWYIDLKNKGGSTGFGKPPGTADVVMSMSSADFVKMFTG

Secondary structure (DSSP, 8-state):
--------------------PPP-SHHHHHHHHHHHH--HHHHHHH-EEEEEEEESTT-EEEEEEESSTT-EEEESS-SS--SEEEEEEHHHHHHHHH-

Nearest PDB structures (foldseek):
  6z1x-assembly1_A  TM=8.704E-01  e=4.931E-05  Homo sapiens
  8af3-assembly1_A  TM=7.831E-01  e=5.277E-05  Homo sapiens
  1ikt-assembly1_A  TM=7.873E-01  e=6.471E-05  Homo sapiens
  6z1w-assembly1_A  TM=7.849E-01  e=1.676E-04  Homo sapiens
  8af2-assembly2_B  TM=7.990E-01  e=2.055E-04  Homo sapiens